Protein AF-E3RFT2-F1 (afdb_monomer)

Sequence (165 aa):
MEETEKGKQFGSWDVESSIRLAKMLPGLGVDLLDVSSGGNHPDQRINMFDSKDYQIKIAAQIRNAIKQDNQSLFIGAVGLITEAEQARNIVQEDGAPAPKTGNTELAKEAEAAVKVTEGKEPMADVVLVARQFMREPEWVLRVAWQLGLDVAWPNQFLRVRFRKL

Mean predicted aligned error: 7.48 Å

Foldseek 3Di:
DCPDPCCVVPNDDDLVNVLVVLVCQVVVVAQEDEFDDDPPDPPDDDPLLVCQCVSLQSLLVSVVSCVVVVHRHFYEGEGNPQALLLQCLQADAPDQDQQDDDDDPVVVVVVVSNVVSDDRDHSGNHYDYDVNCVVPVCRVLVSCQNSVHDDDDDPVCPVVRDDRD

Organism: Pyrenophora teres f. teres (strain 0-1) (NCBI:txid861557)

Radius of gyration: 18.23 Å; Cα contacts (8 Å, |Δi|>4): 199; chains: 1; bounding box: 48×40×41 Å

Structure (mmCIF, N/CA/C/O backbone):
data_AF-E3RFT2-F1
#
_entry.id   AF-E3RFT2-F1
#
loop_
_atom_site.group_PDB
_atom_site.id
_atom_site.type_symbol
_atom_site.label_atom_id
_atom_site.label_alt_id
_atom_site.label_comp_id
_atom_site.label_asym_id
_atom_site.label_entity_id
_atom_site.label_seq_id
_atom_site.pdbx_PDB_ins_code
_atom_site.Cartn_x
_atom_site.Cartn_y
_atom_site.Cartn_z
_atom_site.occupancy
_atom_site.B_iso_or_equiv
_atom_site.auth_seq_id
_atom_site.auth_comp_id
_atom_site.auth_asym_id
_atom_site.auth_atom_id
_atom_site.pdbx_PDB_model_num
ATOM 1 N N . MET A 1 1 ? -11.221 17.342 5.321 1.00 80.06 1 MET A N 1
ATOM 2 C CA . MET A 1 1 ? -12.259 18.405 5.258 1.00 80.06 1 MET A CA 1
ATOM 3 C C . MET A 1 1 ? -12.611 18.944 6.635 1.00 80.06 1 MET A C 1
ATOM 5 O O . MET A 1 1 ? -13.358 19.910 6.698 1.00 80.06 1 MET A O 1
ATOM 9 N N . GLU A 1 2 ? -12.079 18.356 7.706 1.00 81.62 2 GLU A N 1
ATOM 10 C CA . GLU A 1 2 ? -12.400 18.673 9.106 1.00 81.62 2 GLU A CA 1
ATOM 11 C C . GLU A 1 2 ? -12.248 20.165 9.437 1.00 81.62 2 GLU A C 1
ATOM 13 O O . GLU A 1 2 ? -13.080 20.734 10.131 1.00 81.62 2 GLU A O 1
ATOM 18 N N . GLU A 1 3 ? -11.269 20.832 8.822 1.00 83.38 3 GLU A N 1
ATOM 19 C CA . GLU A 1 3 ? -11.025 22.270 8.997 1.00 83.38 3 GLU A CA 1
ATOM 20 C C . GLU A 1 3 ? -12.042 23.190 8.289 1.00 83.38 3 GLU A C 1
ATOM 22 O O . GLU A 1 3 ? -12.054 24.401 8.506 1.00 83.38 3 GLU A O 1
ATOM 27 N N . THR A 1 4 ? -12.885 22.653 7.402 1.00 85.25 4 THR A N 1
ATOM 28 C CA . THR A 1 4 ? -13.857 23.439 6.621 1.00 85.25 4 THR A CA 1
ATOM 29 C C . THR A 1 4 ? -15.200 23.538 7.338 1.00 85.25 4 THR A C 1
ATOM 31 O O . THR A 1 4 ? -15.602 22.603 8.025 1.00 85.25 4 THR A O 1
ATOM 34 N N . GLU A 1 5 ? -15.957 24.616 7.112 1.00 88.75 5 GLU A N 1
ATOM 35 C CA . GLU A 1 5 ? -17.296 24.784 7.708 1.00 88.75 5 GLU A CA 1
ATOM 36 C C . GLU A 1 5 ? -18.251 23.635 7.351 1.00 88.75 5 GLU A C 1
ATOM 38 O O . GLU A 1 5 ? -18.945 23.109 8.217 1.00 88.75 5 GLU A O 1
ATOM 43 N N . LYS A 1 6 ? -18.210 23.155 6.099 1.00 87.69 6 LYS A N 1
ATOM 44 C CA . LYS A 1 6 ? -18.968 21.966 5.675 1.00 87.69 6 LYS A CA 1
ATOM 45 C C . LYS A 1 6 ? -18.561 20.717 6.462 1.00 87.69 6 LYS A C 1
ATOM 47 O O . LYS A 1 6 ? -19.427 19.956 6.877 1.00 87.69 6 LYS A O 1
ATOM 52 N N . GLY A 1 7 ? -17.258 20.507 6.666 1.00 88.19 7 GLY A N 1
ATOM 53 C CA . GLY A 1 7 ? -16.745 19.374 7.438 1.00 88.19 7 GLY A CA 1
ATOM 54 C C . GLY A 1 7 ? -17.148 19.434 8.910 1.00 88.19 7 GLY A C 1
ATOM 55 O O . GLY A 1 7 ? -17.521 18.412 9.470 1.00 88.19 7 GLY A O 1
ATOM 56 N N . LYS A 1 8 ? -17.164 20.625 9.518 1.00 89.50 8 LYS A N 1
ATOM 57 C CA . LYS A 1 8 ? -17.662 20.816 10.891 1.00 89.50 8 LYS A CA 1
ATOM 58 C C . LYS A 1 8 ? -19.170 20.578 11.001 1.00 89.50 8 LYS A C 1
ATOM 60 O O . LYS A 1 8 ? -19.624 20.020 11.992 1.00 89.50 8 LYS A O 1
ATOM 65 N N . GLN A 1 9 ? -19.941 20.989 9.994 1.00 93.75 9 GLN A N 1
ATOM 66 C CA . GLN A 1 9 ? -21.398 20.851 9.990 1.00 93.75 9 GLN A CA 1
ATOM 67 C C . GLN A 1 9 ? -21.866 19.407 9.756 1.00 93.75 9 GLN A C 1
ATOM 69 O O . GLN A 1 9 ? -22.807 18.961 10.408 1.00 93.75 9 GLN A O 1
ATOM 74 N N . PHE A 1 10 ? -21.251 18.692 8.810 1.00 91.25 10 PHE A N 1
ATOM 75 C CA . PHE A 1 10 ? -21.725 17.378 8.351 1.00 91.25 10 PHE A CA 1
ATOM 76 C C . PHE A 1 10 ? -20.802 16.211 8.726 1.00 91.25 10 PHE A C 1
ATOM 78 O O . PHE A 1 10 ? -21.154 15.056 8.494 1.00 91.25 10 PHE A O 1
ATOM 85 N N . GLY A 1 11 ? -19.630 16.493 9.296 1.00 90.94 11 GLY A N 1
ATOM 86 C CA . GLY A 1 11 ? -18.567 15.514 9.492 1.00 90.94 11 GLY A CA 1
ATOM 87 C C . GLY A 1 11 ? -17.802 15.202 8.201 1.00 90.94 11 GLY A C 1
ATOM 88 O O . GLY A 1 11 ? -18.101 15.700 7.111 1.00 90.94 11 GLY A O 1
ATOM 89 N N . SER A 1 12 ? -16.783 14.352 8.316 1.00 90.19 12 SER A N 1
ATOM 90 C CA . SER A 1 12 ? -16.090 13.767 7.168 1.00 90.19 12 SER A CA 1
ATOM 91 C C . SER A 1 12 ? -15.667 12.333 7.447 1.00 90.19 12 SER A C 1
ATOM 93 O O . SER A 1 12 ? -15.531 11.938 8.599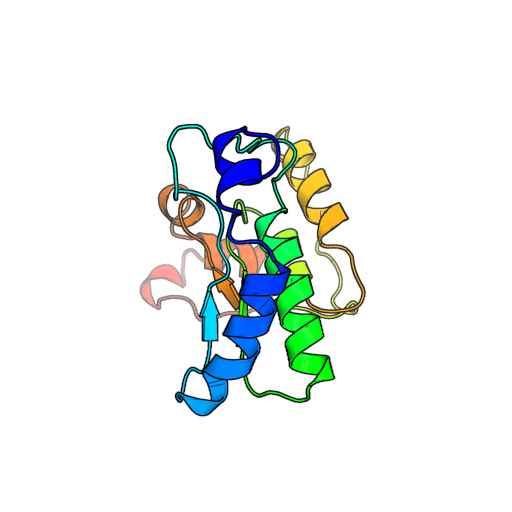 1.00 90.19 12 SER A O 1
ATOM 95 N N . TRP A 1 13 ? -15.449 11.562 6.382 1.00 92.44 13 TRP A N 1
ATOM 96 C CA . TRP A 1 13 ? -14.863 10.231 6.490 1.00 92.44 13 TRP A CA 1
ATOM 97 C C . TRP A 1 13 ? -13.398 10.333 6.926 1.00 92.44 13 TRP A C 1
ATOM 99 O O . TRP A 1 13 ? -12.586 10.930 6.214 1.00 92.44 13 TRP A O 1
ATOM 109 N N . ASP A 1 14 ? -13.085 9.757 8.081 1.00 91.44 14 ASP A N 1
ATOM 110 C CA . ASP A 1 14 ? -11.766 9.746 8.712 1.00 91.44 14 ASP A CA 1
ATOM 111 C C . ASP A 1 14 ? -11.161 8.324 8.749 1.00 91.44 14 ASP A C 1
ATOM 113 O O . ASP A 1 14 ? -11.721 7.351 8.221 1.00 91.44 14 ASP A O 1
ATOM 117 N N . VAL A 1 15 ? -9.973 8.190 9.349 1.00 93.94 15 VAL A N 1
ATOM 118 C CA . VAL A 1 15 ? -9.301 6.886 9.463 1.00 93.94 15 VAL A CA 1
ATOM 119 C C . VAL A 1 15 ? -10.083 5.937 10.370 1.00 93.94 15 VAL A C 1
ATOM 121 O O . VAL A 1 15 ? -10.254 4.773 10.019 1.00 93.94 15 VAL A O 1
ATOM 124 N N . GLU A 1 16 ? -10.652 6.432 11.468 1.00 96.00 16 GLU A N 1
ATOM 125 C CA . GLU A 1 16 ? -11.482 5.628 12.371 1.00 96.00 16 GLU A CA 1
ATOM 126 C C . GLU A 1 16 ? -12.718 5.056 11.662 1.00 96.00 16 GLU A C 1
ATOM 128 O O . GLU A 1 16 ? -13.090 3.901 11.868 1.00 96.00 16 GLU A O 1
ATOM 133 N N . SER A 1 17 ? -13.341 5.827 10.768 1.00 96.94 17 SER A N 1
ATOM 134 C CA . SER A 1 17 ? -14.425 5.349 9.903 1.00 96.94 17 SER A CA 1
ATOM 135 C C 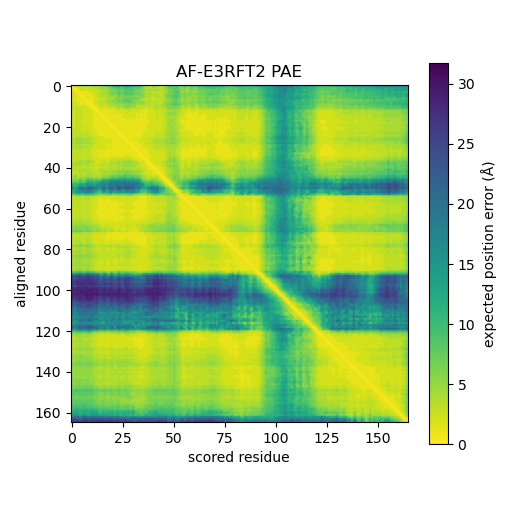. SER A 1 17 ? -13.959 4.229 8.979 1.00 96.94 17 SER A C 1
ATOM 137 O O . SER A 1 17 ? -14.660 3.227 8.826 1.00 96.94 17 SER A O 1
ATOM 139 N N . SER A 1 18 ? -12.750 4.354 8.427 1.00 98.00 18 SER A N 1
ATOM 140 C CA . SER A 1 18 ? -12.132 3.317 7.593 1.00 98.00 18 SER A CA 1
ATOM 141 C C . SER A 1 18 ? -11.830 2.044 8.386 1.00 98.00 18 SER A C 1
ATOM 143 O O . SER A 1 18 ? -12.091 0.956 7.886 1.00 98.00 18 SER A O 1
ATOM 145 N N . ILE A 1 19 ? -11.363 2.155 9.635 1.00 98.44 19 ILE A N 1
ATOM 146 C CA . ILE A 1 19 ? -11.138 1.008 10.530 1.00 98.44 19 ILE A CA 1
ATOM 147 C C . ILE A 1 19 ? -12.461 0.302 10.840 1.00 98.44 19 ILE A C 1
ATOM 149 O O . ILE A 1 19 ? -12.546 -0.919 10.718 1.00 98.44 19 ILE A O 1
ATOM 153 N N . ARG A 1 20 ? -13.517 1.051 11.193 1.00 98.31 20 ARG A N 1
ATOM 154 C CA . ARG A 1 20 ? -14.849 0.467 11.437 1.00 98.31 20 ARG A CA 1
ATOM 155 C C . ARG A 1 20 ? -15.365 -0.292 10.217 1.00 98.31 20 ARG A C 1
ATOM 157 O O .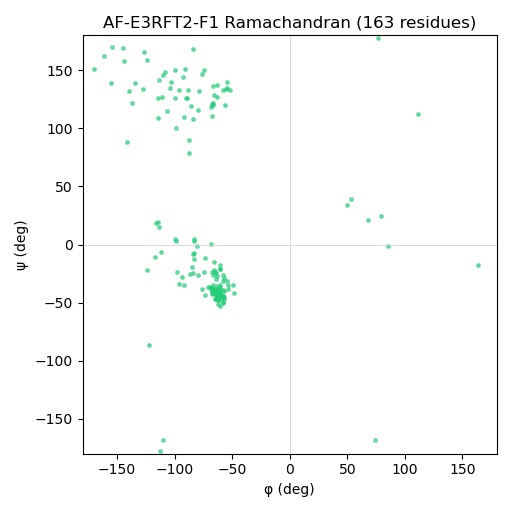 ARG A 1 20 ? -15.862 -1.402 10.373 1.00 98.31 20 ARG A O 1
ATOM 164 N N . LEU A 1 21 ? -15.214 0.281 9.021 1.00 98.44 21 LEU A N 1
ATOM 165 C CA . LEU A 1 21 ? -15.565 -0.397 7.775 1.00 98.44 21 LEU A CA 1
ATOM 166 C C . LEU A 1 21 ? -14.718 -1.655 7.572 1.00 98.44 21 LEU A C 1
ATOM 168 O O . LEU A 1 21 ? -15.283 -2.721 7.349 1.00 98.44 21 LEU A O 1
ATOM 172 N N . ALA A 1 22 ? -13.391 -1.547 7.686 1.00 98.56 22 ALA A N 1
ATOM 173 C CA . ALA A 1 22 ? -12.460 -2.655 7.491 1.00 98.56 22 ALA A CA 1
ATOM 174 C C . ALA A 1 22 ? -12.827 -3.863 8.362 1.00 98.56 22 ALA A C 1
ATOM 176 O O . ALA A 1 22 ? -12.818 -4.990 7.875 1.00 98.56 22 ALA A O 1
ATOM 177 N N . LYS A 1 23 ? -13.273 -3.628 9.603 1.00 98.31 23 LYS A N 1
ATOM 178 C CA . LYS A 1 23 ? -13.702 -4.702 10.507 1.00 98.31 23 LYS A CA 1
ATOM 179 C C . LYS A 1 23 ? -14.954 -5.458 10.054 1.00 98.31 23 LYS A C 1
ATOM 181 O O . LYS A 1 23 ? -15.172 -6.595 10.466 1.00 98.31 23 LYS A O 1
ATOM 186 N N . MET A 1 24 ? -15.780 -4.864 9.197 1.00 98.25 24 MET A N 1
ATOM 187 C CA . MET A 1 24 ? -16.975 -5.509 8.641 1.00 98.25 24 MET A CA 1
ATOM 188 C C . MET A 1 24 ? -16.668 -6.336 7.384 1.00 98.25 24 MET A C 1
ATOM 190 O O . MET A 1 24 ? -17.397 -7.280 7.083 1.00 98.25 24 MET A O 1
ATOM 194 N N . LEU A 1 25 ? -15.602 -5.992 6.654 1.00 98.50 25 LEU A N 1
ATOM 195 C CA . LEU A 1 25 ? -15.301 -6.530 5.323 1.00 98.50 25 LEU A CA 1
ATOM 196 C C . LEU A 1 25 ? -15.072 -8.056 5.281 1.00 98.50 25 LEU A C 1
ATOM 198 O O . LEU A 1 25 ? -15.642 -8.689 4.388 1.00 98.50 25 LEU A O 1
ATOM 202 N N . PRO A 1 26 ? -14.356 -8.693 6.232 1.00 98.06 26 PRO A N 1
ATOM 203 C CA . PRO A 1 26 ? -14.181 -10.149 6.224 1.00 98.06 26 PRO A CA 1
ATOM 204 C C . PRO A 1 26 ? -15.501 -10.920 6.261 1.00 98.06 26 PRO A C 1
ATOM 206 O O . PRO A 1 26 ? -15.669 -11.910 5.555 1.00 98.06 26 PRO A O 1
ATOM 209 N N . GLY A 1 27 ? -16.478 -10.436 7.040 1.00 97.31 27 GLY A N 1
ATOM 210 C CA . GLY A 1 27 ? -17.805 -11.054 7.137 1.00 97.31 27 GLY A CA 1
ATOM 211 C C . GLY A 1 27 ? -18.611 -10.983 5.837 1.00 97.31 27 GLY A C 1
ATOM 212 O O . GLY A 1 27 ? -19.593 -11.704 5.683 1.00 97.31 27 GLY A O 1
ATOM 213 N N . LEU A 1 28 ? -18.185 -10.135 4.899 1.00 98.00 28 LEU A N 1
ATOM 214 C CA . LEU A 1 28 ? -18.755 -9.990 3.562 1.00 98.00 28 LEU A CA 1
ATOM 215 C C . LEU A 1 28 ? -17.956 -10.757 2.492 1.00 98.00 28 LEU A C 1
ATOM 217 O O . LEU A 1 28 ? -18.302 -10.678 1.316 1.00 98.00 28 LEU A O 1
ATOM 221 N N . GLY A 1 29 ? -16.910 -11.494 2.882 1.00 98.00 29 GLY A N 1
ATOM 222 C CA . GLY A 1 29 ? -16.062 -12.260 1.965 1.00 98.00 29 GLY A CA 1
ATOM 223 C C . GLY A 1 29 ? -15.022 -11.420 1.221 1.00 98.00 29 GLY A C 1
ATOM 224 O O . GLY A 1 29 ? -14.624 -11.789 0.122 1.00 98.00 29 GLY A O 1
ATOM 225 N N . VAL A 1 30 ? -14.617 -10.273 1.774 1.00 98.56 30 VAL A N 1
ATOM 226 C CA . VAL A 1 30 ? -13.556 -9.436 1.196 1.00 98.56 30 VAL A CA 1
ATOM 227 C C . VAL A 1 30 ? -12.198 -9.850 1.757 1.00 98.56 30 VAL A C 1
ATOM 229 O O . VAL A 1 30 ? -12.001 -9.827 2.970 1.00 98.56 30 VAL A O 1
ATOM 232 N N . ASP A 1 31 ? -11.254 -10.154 0.866 1.00 98.38 31 ASP A N 1
ATOM 233 C CA . ASP A 1 31 ? -9.908 -10.612 1.236 1.00 98.38 31 ASP A CA 1
ATOM 234 C C . ASP A 1 31 ? -8.867 -9.488 1.334 1.00 98.38 31 ASP A C 1
ATOM 236 O O . ASP A 1 31 ? -7.893 -9.614 2.072 1.00 98.38 31 ASP A O 1
ATOM 240 N N . LEU A 1 32 ? -9.046 -8.393 0.588 1.00 98.62 32 LEU A N 1
ATOM 241 C CA . LEU A 1 32 ? -8.075 -7.301 0.474 1.00 98.62 32 LEU A CA 1
ATOM 242 C C . LEU A 1 32 ? -8.783 -5.943 0.479 1.00 98.62 32 LEU A C 1
ATOM 244 O O . LEU A 1 32 ? -9.715 -5.722 -0.295 1.00 98.62 32 LEU A O 1
ATOM 248 N N . LEU A 1 33 ? -8.289 -5.014 1.296 1.00 98.62 33 LEU A N 1
ATOM 249 C CA . LEU A 1 33 ? -8.662 -3.602 1.248 1.00 98.62 33 LEU A CA 1
ATOM 250 C C . LEU A 1 33 ? -7.517 -2.772 0.655 1.00 98.62 33 LEU A C 1
ATOM 252 O O . LEU A 1 33 ? -6.452 -2.661 1.258 1.00 98.62 33 LEU A O 1
ATOM 256 N N . ASP A 1 34 ? -7.753 -2.166 -0.509 1.00 98.50 34 ASP A N 1
ATOM 257 C CA . ASP A 1 34 ? -6.868 -1.160 -1.111 1.00 98.50 34 ASP A CA 1
ATOM 258 C C . ASP A 1 34 ? -7.093 0.206 -0.441 1.00 98.50 34 ASP A C 1
ATOM 260 O O . ASP A 1 34 ? -8.187 0.777 -0.511 1.00 98.50 34 ASP A O 1
ATOM 264 N N . VAL A 1 35 ? -6.069 0.717 0.246 1.00 97.56 35 VAL A N 1
ATOM 265 C CA . VAL A 1 35 ? -6.168 1.922 1.072 1.00 97.56 35 VAL A CA 1
ATOM 266 C C . VAL A 1 35 ? -5.637 3.145 0.333 1.00 97.56 35 VAL A C 1
ATOM 268 O O . VAL A 1 35 ? -4.439 3.426 0.316 1.00 97.56 35 VAL A O 1
ATOM 271 N N . SER A 1 36 ? -6.568 3.937 -0.199 1.00 94.88 36 SER A N 1
ATOM 272 C CA . SER A 1 36 ? -6.320 5.281 -0.731 1.00 94.88 36 SER A CA 1
ATOM 273 C C . SER A 1 36 ? -6.947 6.369 0.157 1.00 94.88 36 SER A C 1
ATOM 275 O O . SER A 1 36 ? -7.350 6.117 1.291 1.00 94.88 36 SER A O 1
ATOM 277 N N . SER A 1 37 ? -7.014 7.613 -0.326 1.00 91.62 37 SER A N 1
ATOM 278 C CA . SER A 1 37 ? -7.641 8.724 0.401 1.00 91.62 37 SER A CA 1
ATOM 279 C C . SER A 1 37 ? -8.008 9.906 -0.505 1.00 91.62 37 SER A C 1
ATOM 281 O O . SER A 1 37 ? -7.475 10.058 -1.604 1.00 91.62 37 SER A O 1
ATOM 283 N N . GLY A 1 38 ? -8.887 10.782 -0.007 1.00 89.25 38 GLY A N 1
ATOM 284 C CA . GLY A 1 38 ? -9.267 12.030 -0.679 1.00 89.25 38 GLY A CA 1
ATOM 285 C C . GLY A 1 38 ? -10.195 11.839 -1.885 1.00 89.25 38 GLY A C 1
ATOM 286 O O . GLY A 1 38 ? -10.788 10.784 -2.069 1.00 89.25 38 GLY A O 1
ATOM 287 N N . GLY A 1 39 ? -10.372 12.899 -2.677 1.00 88.38 39 GLY A N 1
ATOM 288 C CA . GLY A 1 39 ? -11.165 12.888 -3.915 1.00 88.38 39 GLY A CA 1
ATOM 289 C C . GLY A 1 39 ? -12.675 13.113 -3.755 1.00 88.38 39 GLY A C 1
ATOM 290 O O . GLY A 1 39 ? -13.379 13.187 -4.756 1.00 88.38 39 GLY A O 1
ATOM 291 N N . ASN A 1 40 ? -13.184 13.277 -2.530 1.00 89.25 40 ASN A N 1
ATOM 292 C CA . ASN A 1 40 ? -14.630 13.367 -2.272 1.00 89.25 40 ASN A CA 1
ATOM 293 C C . ASN A 1 40 ? -15.221 14.777 -2.451 1.00 89.25 40 ASN A C 1
ATOM 295 O O . ASN A 1 40 ? -16.438 14.911 -2.556 1.00 89.25 40 ASN A O 1
ATOM 299 N N . HIS A 1 41 ? -14.412 15.845 -2.428 1.00 89.06 41 HIS A N 1
ATOM 300 C CA . HIS A 1 41 ? -14.921 17.218 -2.558 1.00 89.06 41 HIS A CA 1
ATOM 301 C C . HIS A 1 41 ? -13.843 18.176 -3.110 1.00 89.06 41 HIS A C 1
ATOM 303 O O . HIS A 1 41 ? -12.707 18.099 -2.649 1.00 89.06 41 HIS A O 1
ATOM 309 N N . PRO A 1 42 ? -14.165 19.120 -4.022 1.00 88.06 42 PRO A N 1
ATOM 310 C CA . PRO A 1 42 ? -13.185 20.049 -4.609 1.00 88.06 42 PRO A CA 1
ATOM 311 C C . PRO A 1 42 ? -12.478 20.954 -3.586 1.00 88.06 42 PRO A C 1
ATOM 313 O O . PRO A 1 42 ? -11.284 21.193 -3.703 1.00 88.06 42 PRO A O 1
ATOM 316 N N . ASP A 1 43 ? -13.184 21.402 -2.543 1.00 85.62 43 ASP A N 1
ATOM 317 C CA . ASP A 1 43 ? -12.600 22.181 -1.432 1.00 85.62 43 ASP A CA 1
ATOM 318 C C . ASP A 1 43 ? -11.629 21.375 -0.530 1.00 85.62 43 ASP A C 1
ATOM 320 O O . ASP A 1 43 ? -11.106 21.912 0.451 1.00 85.62 43 ASP A O 1
ATOM 324 N N . GLN A 1 44 ? -11.389 20.085 -0.809 1.00 84.94 44 GLN A N 1
ATOM 325 C CA . GLN A 1 44 ? -10.406 19.291 -0.071 1.00 84.94 44 GLN A CA 1
ATOM 326 C C . GLN A 1 44 ? -9.002 19.853 -0.248 1.00 84.94 44 GLN A C 1
ATOM 328 O O . GLN A 1 44 ? -8.487 19.991 -1.353 1.00 84.94 44 GLN A O 1
ATOM 333 N N . ARG A 1 45 ? -8.339 20.101 0.880 1.00 81.31 45 ARG A N 1
ATOM 334 C CA . ARG A 1 45 ? -6.920 20.443 0.903 1.00 81.31 45 ARG A CA 1
ATOM 335 C C . ARG A 1 45 ? -6.113 19.164 1.063 1.00 81.31 45 ARG A C 1
ATOM 337 O O . ARG A 1 45 ? -6.138 18.552 2.127 1.00 81.31 45 ARG A O 1
ATOM 344 N N . ILE A 1 46 ? -5.421 18.771 -0.001 1.00 76.88 46 ILE A N 1
ATOM 345 C CA . ILE A 1 46 ? -4.503 17.630 -0.015 1.00 76.88 46 ILE A CA 1
ATOM 346 C C . ILE A 1 46 ? -3.101 18.189 -0.239 1.00 76.88 46 ILE A C 1
ATOM 348 O O . ILE A 1 46 ? -2.784 18.670 -1.326 1.00 76.88 46 ILE A O 1
ATOM 352 N N . ASN A 1 47 ? -2.256 18.152 0.789 1.00 69.94 47 ASN A N 1
ATOM 353 C CA . ASN A 1 47 ? -0.864 18.564 0.649 1.00 69.94 47 ASN A CA 1
ATOM 354 C C . ASN A 1 47 ? -0.022 17.375 0.190 1.00 69.94 47 ASN A C 1
ATOM 356 O O . ASN A 1 47 ? 0.506 16.644 1.017 1.00 69.94 47 ASN A O 1
ATOM 360 N N . MET A 1 48 ? 0.109 17.184 -1.121 1.00 60.16 48 MET A N 1
ATOM 361 C CA . MET A 1 48 ? 0.815 16.047 -1.735 1.00 60.16 48 MET A CA 1
ATOM 362 C C . MET A 1 48 ? 2.311 15.944 -1.371 1.00 60.16 48 MET A C 1
ATOM 364 O O . MET A 1 48 ? 2.897 14.881 -1.556 1.00 60.16 48 MET A O 1
ATOM 368 N N . PHE A 1 49 ? 2.930 17.018 -0.865 1.00 54.06 49 PHE A N 1
ATOM 369 C CA . PHE A 1 49 ? 4.370 17.071 -0.590 1.00 54.06 49 PHE A CA 1
ATOM 370 C C . PHE A 1 49 ? 4.720 16.757 0.872 1.00 54.06 49 PHE A C 1
ATOM 372 O O . PHE A 1 49 ? 5.715 16.077 1.100 1.00 54.06 49 PHE A O 1
ATOM 379 N N . ASP A 1 50 ? 3.869 17.131 1.835 1.00 57.59 50 ASP A N 1
ATOM 380 C CA . ASP A 1 50 ? 3.988 16.682 3.240 1.00 57.59 50 ASP A CA 1
ATOM 381 C C . ASP A 1 50 ? 3.356 15.294 3.478 1.00 57.59 50 ASP A C 1
ATOM 383 O O . ASP A 1 50 ? 3.467 14.716 4.559 1.00 57.59 50 ASP A O 1
ATOM 387 N N . SER A 1 51 ? 2.674 14.744 2.467 1.00 55.31 51 SER A N 1
ATOM 388 C CA . SER A 1 51 ? 1.861 13.523 2.553 1.00 55.31 51 SER A CA 1
ATOM 389 C C . SER A 1 51 ? 2.398 12.349 1.734 1.00 55.31 51 SER A C 1
ATOM 391 O O . SER A 1 51 ? 1.632 11.424 1.458 1.00 55.31 51 SER A O 1
ATOM 393 N N . LYS A 1 52 ? 3.687 12.352 1.355 1.00 58.03 52 LYS A N 1
ATOM 394 C CA . LYS A 1 52 ? 4.277 11.285 0.520 1.00 58.03 52 LYS A CA 1
ATOM 395 C C . LYS A 1 52 ? 3.954 9.876 1.039 1.00 58.03 52 LYS A C 1
ATOM 397 O O . LYS A 1 52 ? 3.626 9.011 0.238 1.00 58.03 52 LYS A O 1
ATOM 402 N N . ASP A 1 53 ? 3.875 9.718 2.361 1.00 64.31 53 ASP A N 1
ATOM 403 C CA . ASP A 1 53 ? 3.532 8.453 3.021 1.00 64.31 53 ASP A CA 1
ATOM 404 C C . ASP A 1 53 ? 2.190 8.492 3.767 1.00 64.31 53 ASP A C 1
ATOM 406 O O . ASP A 1 53 ? 1.912 7.643 4.610 1.00 64.31 53 ASP A O 1
ATOM 410 N N . TYR A 1 54 ? 1.340 9.489 3.516 1.00 79.38 54 TYR A N 1
ATOM 411 C CA . TYR A 1 54 ? 0.072 9.640 4.237 1.00 79.38 54 TYR A CA 1
ATOM 412 C C . TYR A 1 54 ? -0.847 8.438 4.024 1.00 79.38 54 TYR A C 1
ATOM 414 O O . TYR A 1 54 ? -1.395 7.910 4.986 1.00 79.38 54 TYR A O 1
ATOM 422 N N . GLN A 1 55 ? -0.963 7.958 2.785 1.00 91.69 55 GLN A N 1
ATOM 423 C CA . GLN A 1 55 ? -1.768 6.776 2.466 1.00 91.69 55 GLN A CA 1
ATOM 424 C C . GLN A 1 55 ? -1.159 5.497 3.058 1.00 91.69 55 GLN A C 1
ATOM 426 O O . GLN A 1 55 ? -1.885 4.683 3.622 1.00 91.69 55 GLN A O 1
ATOM 431 N N . ILE A 1 56 ? 0.172 5.374 3.046 1.00 92.38 56 ILE A N 1
ATOM 432 C CA . ILE A 1 56 ? 0.896 4.257 3.670 1.00 92.38 56 ILE A CA 1
ATOM 433 C C . ILE A 1 56 ? 0.660 4.234 5.191 1.00 92.38 56 ILE A C 1
ATOM 435 O O . ILE A 1 56 ? 0.385 3.180 5.756 1.00 92.38 56 ILE A O 1
ATOM 439 N N . LYS A 1 57 ? 0.687 5.393 5.862 1.00 91.81 57 LYS A N 1
ATOM 440 C CA . LYS A 1 57 ? 0.396 5.503 7.303 1.00 91.81 57 LYS A CA 1
ATOM 441 C C . LYS A 1 57 ? -1.048 5.131 7.637 1.00 91.81 57 LYS A C 1
ATOM 443 O O . LYS A 1 57 ? -1.276 4.476 8.651 1.00 91.81 57 LYS A O 1
ATOM 448 N N . ILE A 1 58 ? -2.014 5.509 6.794 1.00 94.62 58 ILE A N 1
ATOM 449 C CA . ILE A 1 58 ? -3.411 5.073 6.952 1.00 94.62 58 ILE A CA 1
ATOM 450 C C . ILE A 1 58 ? -3.502 3.549 6.805 1.00 94.62 58 ILE A C 1
ATOM 452 O O . ILE A 1 58 ? -4.121 2.898 7.645 1.00 94.62 58 ILE A O 1
ATOM 456 N N . ALA A 1 59 ? -2.854 2.973 5.786 1.00 96.88 59 ALA A N 1
ATOM 457 C CA . ALA A 1 59 ? -2.811 1.526 5.584 1.00 96.88 59 ALA A CA 1
ATOM 458 C C . ALA A 1 59 ? -2.234 0.806 6.816 1.00 96.88 59 ALA A C 1
ATOM 460 O O . ALA A 1 59 ? -2.855 -0.129 7.318 1.00 96.88 59 ALA A O 1
ATOM 461 N N . ALA A 1 60 ? -1.133 1.314 7.377 1.00 95.31 60 ALA A N 1
ATOM 462 C CA . ALA A 1 60 ? -0.525 0.785 8.598 1.00 95.31 60 ALA A CA 1
ATOM 463 C C . ALA A 1 60 ? -1.484 0.817 9.798 1.00 95.31 60 ALA A C 1
ATOM 465 O O . ALA A 1 60 ? -1.618 -0.175 10.513 1.00 95.31 60 ALA A O 1
ATOM 466 N N . GLN A 1 61 ? -2.185 1.936 10.008 1.00 96.31 61 GLN A N 1
ATOM 467 C CA . GLN A 1 61 ? -3.158 2.072 11.098 1.00 96.31 61 GLN A CA 1
ATOM 468 C C . GLN A 1 61 ? -4.309 1.071 10.960 1.00 96.31 61 GLN A C 1
ATOM 470 O O . GLN A 1 61 ? -4.652 0.392 11.929 1.00 96.31 61 GLN A O 1
ATOM 475 N N . ILE A 1 62 ? -4.863 0.927 9.752 1.00 97.94 62 ILE A N 1
ATOM 476 C CA . ILE A 1 62 ? -5.936 -0.037 9.486 1.00 97.94 62 ILE A CA 1
ATOM 477 C C . ILE A 1 62 ? -5.429 -1.466 9.691 1.00 97.94 62 ILE A C 1
ATOM 479 O O . ILE A 1 62 ? -6.070 -2.246 10.392 1.00 97.94 62 ILE A O 1
ATOM 483 N N . ARG A 1 63 ? -4.257 -1.804 9.146 1.00 97.19 63 ARG A N 1
ATOM 484 C CA . ARG A 1 63 ? -3.660 -3.134 9.289 1.00 97.19 63 ARG A CA 1
ATOM 485 C C . ARG A 1 63 ? -3.437 -3.513 10.745 1.00 97.19 63 ARG A C 1
ATOM 487 O O . ARG A 1 63 ? -3.777 -4.626 11.140 1.00 97.19 63 ARG A O 1
ATOM 494 N N . ASN A 1 64 ? -2.912 -2.594 11.548 1.00 96.25 64 ASN A N 1
ATOM 495 C CA . ASN A 1 64 ? -2.684 -2.830 12.970 1.00 96.25 64 ASN A CA 1
ATOM 496 C C . ASN A 1 64 ? -3.999 -3.086 13.713 1.00 96.25 64 ASN A C 1
ATOM 498 O O . ASN A 1 64 ? -4.072 -4.025 14.502 1.00 96.25 64 ASN A O 1
ATOM 502 N N . ALA A 1 65 ? -5.052 -2.319 13.416 1.00 97.38 65 ALA A N 1
ATOM 503 C CA . ALA A 1 65 ? -6.368 -2.531 14.013 1.00 97.38 65 ALA A CA 1
ATOM 504 C C . ALA A 1 65 ? -6.984 -3.890 13.624 1.00 97.38 65 ALA A C 1
ATOM 506 O O . ALA A 1 65 ? -7.555 -4.572 14.470 1.00 97.38 65 ALA A O 1
ATOM 507 N N . ILE A 1 66 ? -6.838 -4.309 12.365 1.00 97.62 66 ILE A N 1
ATOM 508 C CA . ILE A 1 66 ? -7.324 -5.609 11.869 1.00 97.62 66 ILE A CA 1
ATOM 509 C C . ILE A 1 66 ? -6.553 -6.771 12.505 1.00 97.62 66 ILE A C 1
ATOM 511 O O . ILE A 1 66 ? -7.155 -7.765 12.917 1.00 97.62 66 ILE A O 1
ATOM 515 N N . LYS A 1 67 ? -5.228 -6.637 12.643 1.00 94.81 67 LYS A N 1
ATOM 516 C CA . LYS A 1 67 ? -4.382 -7.625 13.322 1.00 94.81 67 LYS A CA 1
ATOM 517 C C . LYS A 1 67 ? -4.722 -7.772 14.803 1.00 94.81 67 LYS A C 1
ATOM 519 O O . LYS A 1 67 ? -4.784 -8.896 15.291 1.00 94.81 67 LYS A O 1
ATOM 524 N N . GLN A 1 68 ? -4.947 -6.664 15.510 1.00 95.81 68 GLN A N 1
ATOM 525 C CA . GLN A 1 68 ? -5.329 -6.680 16.928 1.00 95.81 68 GLN A CA 1
ATOM 526 C C . GLN A 1 68 ? -6.656 -7.411 17.162 1.00 95.81 68 GLN A C 1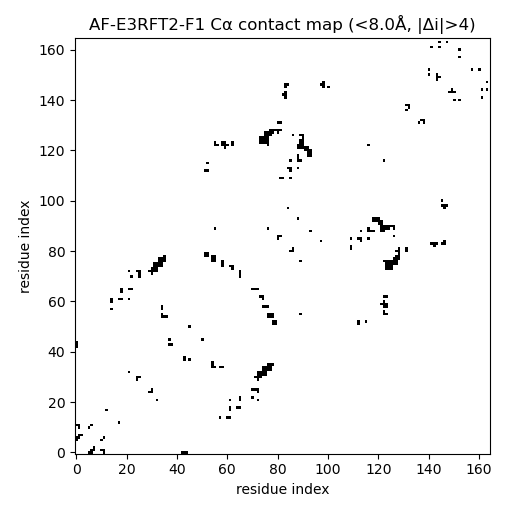
ATOM 528 O O . GLN A 1 68 ? -6.794 -8.129 18.150 1.00 95.81 68 GLN A O 1
ATOM 533 N N . ASP A 1 69 ? -7.593 -7.291 16.222 1.00 95.88 69 ASP A N 1
ATOM 534 C CA . ASP A 1 69 ? -8.878 -7.992 16.249 1.00 95.88 69 ASP A CA 1
ATOM 535 C C . ASP A 1 69 ? -8.801 -9.430 15.690 1.00 95.88 69 ASP A C 1
ATOM 537 O O . ASP A 1 69 ? -9.819 -10.120 15.615 1.00 95.88 69 ASP A O 1
ATOM 541 N N . ASN A 1 70 ? -7.608 -9.901 15.302 1.00 94.88 70 ASN A N 1
ATOM 542 C CA . ASN A 1 70 ? -7.362 -11.214 14.699 1.00 94.88 70 ASN A CA 1
ATOM 543 C C . ASN A 1 70 ? -8.253 -11.496 13.471 1.00 94.88 70 ASN A C 1
ATOM 545 O O . ASN A 1 70 ? -8.762 -12.605 13.286 1.00 94.88 70 ASN A O 1
ATOM 549 N N . GLN A 1 71 ? -8.471 -10.476 12.640 1.00 95.25 71 GLN A N 1
ATOM 550 C CA . GLN A 1 71 ? -9.290 -10.585 11.438 1.00 95.25 71 GLN A CA 1
ATOM 551 C C . GLN A 1 71 ? -8.466 -10.936 10.200 1.00 95.25 71 GLN A C 1
ATOM 553 O O . GLN A 1 71 ? -7.340 -10.478 10.014 1.00 95.25 71 GLN A O 1
ATOM 558 N N . SER A 1 72 ? -9.062 -11.734 9.317 1.00 93.75 72 SER A N 1
ATOM 559 C CA . SER A 1 72 ? -8.482 -12.127 8.034 1.00 93.75 72 SER A CA 1
ATOM 560 C C . SER A 1 72 ? -8.824 -11.102 6.947 1.00 93.75 72 SER A C 1
ATOM 562 O O . SER A 1 72 ? -9.745 -11.316 6.162 1.00 93.75 72 SER A O 1
ATOM 564 N N . LEU A 1 73 ? -8.111 -9.975 6.930 1.00 98.44 73 LEU A N 1
ATOM 565 C CA . LEU A 1 73 ? -8.175 -8.980 5.855 1.00 98.44 73 LEU A CA 1
ATOM 566 C C . LEU A 1 73 ? -6.758 -8.516 5.521 1.00 98.44 73 LEU A C 1
ATOM 568 O O . LEU A 1 73 ? -6.066 -7.983 6.388 1.00 98.44 73 LEU A O 1
ATOM 572 N N . PHE A 1 74 ? -6.341 -8.688 4.271 1.00 98.31 74 PHE A N 1
ATOM 573 C CA . PHE A 1 74 ? -5.095 -8.109 3.785 1.00 98.31 74 PHE A CA 1
ATOM 574 C C . PHE A 1 74 ? -5.268 -6.616 3.532 1.00 98.31 74 PHE A C 1
ATOM 576 O O . PHE A 1 74 ? -6.327 -6.163 3.088 1.00 98.31 74 PHE A O 1
ATOM 583 N N . ILE A 1 75 ? -4.207 -5.849 3.763 1.00 98.50 75 ILE A N 1
ATOM 584 C CA . ILE A 1 75 ? -4.192 -4.411 3.513 1.00 98.50 75 ILE A CA 1
ATOM 585 C C . ILE A 1 75 ? -3.212 -4.081 2.389 1.00 98.50 75 ILE A C 1
ATOM 587 O O . ILE A 1 75 ? -2.035 -4.435 2.444 1.00 98.50 75 ILE A O 1
ATOM 591 N N . GLY A 1 76 ? -3.700 -3.380 1.368 1.00 98.25 76 GLY A N 1
ATOM 592 C CA . GLY A 1 76 ? -2.894 -2.820 0.289 1.00 98.25 76 GLY A CA 1
ATOM 593 C C . GLY A 1 76 ? -2.554 -1.356 0.552 1.00 98.25 76 GLY A C 1
ATOM 594 O O . GLY A 1 76 ? -3.439 -0.568 0.880 1.00 98.25 76 GLY A O 1
ATOM 595 N N . ALA A 1 77 ? -1.287 -0.981 0.379 1.00 96.56 77 ALA A N 1
ATOM 596 C CA . ALA A 1 77 ? -0.844 0.410 0.413 1.00 96.56 77 ALA A CA 1
ATOM 597 C C . ALA A 1 77 ? -0.565 0.933 -0.999 1.00 96.56 77 ALA A C 1
ATOM 599 O O . ALA A 1 77 ? 0.126 0.290 -1.792 1.00 96.56 77 ALA A O 1
ATOM 600 N N . VAL A 1 78 ? -1.054 2.140 -1.281 1.00 95.19 78 VAL A N 1
ATOM 601 C CA . VAL A 1 78 ? -0.801 2.890 -2.516 1.00 95.19 78 VAL A CA 1
ATOM 602 C C . VAL A 1 78 ? -0.271 4.286 -2.181 1.00 95.19 78 VAL A C 1
ATOM 604 O O . VAL A 1 78 ? -0.387 4.758 -1.052 1.00 95.19 78 VAL A O 1
ATOM 607 N N . GLY A 1 79 ? 0.281 4.963 -3.187 1.00 91.06 79 GLY A N 1
ATOM 608 C CA . GLY A 1 79 ? 0.596 6.390 -3.122 1.00 91.06 79 GLY A CA 1
ATOM 609 C C . GLY A 1 79 ? 2.093 6.668 -3.115 1.00 91.06 79 GLY A C 1
ATOM 610 O O . GLY A 1 79 ? 2.782 6.359 -2.159 1.00 91.06 79 GLY A O 1
ATOM 611 N N . LEU A 1 80 ? 2.583 7.270 -4.207 1.00 89.44 80 LEU A N 1
ATOM 612 C CA . LEU A 1 80 ? 3.969 7.748 -4.358 1.00 89.44 80 LEU A CA 1
ATOM 613 C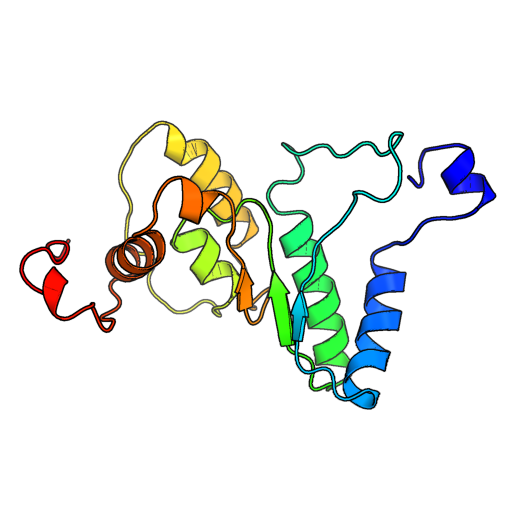 C . LEU A 1 80 ? 5.059 6.719 -3.989 1.00 89.44 80 LEU A C 1
ATOM 615 O O . LEU A 1 80 ? 6.135 7.090 -3.536 1.00 89.44 80 LEU A O 1
ATOM 619 N N . ILE A 1 81 ? 4.797 5.437 -4.259 1.00 90.75 81 ILE A N 1
ATOM 620 C CA . ILE A 1 81 ? 5.782 4.361 -4.135 1.00 90.75 81 ILE A CA 1
ATOM 621 C C . ILE A 1 81 ? 6.603 4.309 -5.426 1.00 90.75 81 ILE A C 1
ATOM 623 O O . ILE A 1 81 ? 6.078 3.932 -6.478 1.00 90.75 81 ILE A O 1
ATOM 627 N N . THR A 1 82 ? 7.863 4.744 -5.364 1.00 91.56 82 THR A N 1
ATOM 628 C CA . THR A 1 82 ? 8.753 4.828 -6.543 1.00 91.56 82 THR A CA 1
ATOM 629 C C . THR A 1 82 ? 10.056 4.058 -6.378 1.00 91.56 82 THR A C 1
ATOM 631 O O . THR A 1 82 ? 10.653 3.648 -7.382 1.00 91.56 82 THR A O 1
ATOM 634 N N . GLU A 1 83 ? 10.465 3.796 -5.135 1.00 90.25 83 GLU A N 1
ATOM 635 C CA . GLU A 1 83 ? 11.749 3.174 -4.819 1.00 90.25 83 GLU A CA 1
ATOM 636 C C . GLU A 1 83 ? 11.623 1.738 -4.322 1.00 90.25 83 GLU A C 1
ATOM 638 O O . GLU A 1 83 ? 10.660 1.363 -3.652 1.00 90.25 83 GLU A O 1
ATOM 643 N N . ALA A 1 84 ? 12.643 0.934 -4.629 1.00 91.31 84 ALA A N 1
ATOM 644 C CA . ALA A 1 84 ? 12.702 -0.467 -4.234 1.00 91.31 84 ALA A CA 1
ATOM 645 C C . ALA A 1 84 ? 12.758 -0.649 -2.714 1.00 91.31 84 ALA A C 1
ATOM 647 O O . ALA A 1 84 ? 12.043 -1.488 -2.170 1.00 91.31 84 ALA A O 1
ATOM 648 N N . GLU A 1 85 ? 13.571 0.156 -2.024 1.00 88.25 85 GLU A N 1
ATOM 649 C CA . GLU A 1 85 ? 13.675 0.113 -0.562 1.00 88.25 85 GLU A CA 1
ATOM 650 C C . GLU A 1 85 ? 12.366 0.530 0.107 1.00 88.25 85 GLU A C 1
ATOM 652 O O . GLU A 1 85 ? 11.905 -0.160 1.009 1.00 88.25 85 GLU A O 1
ATOM 657 N N . GLN A 1 86 ? 11.718 1.588 -0.391 1.00 89.06 86 GLN A N 1
ATOM 658 C CA . GLN A 1 86 ? 10.405 2.021 0.089 1.00 89.06 86 GLN A CA 1
ATOM 659 C C . GLN A 1 86 ? 9.376 0.888 -0.051 1.00 89.06 86 GLN A C 1
ATOM 661 O O . GLN A 1 86 ? 8.707 0.539 0.916 1.00 89.06 86 GLN A O 1
ATOM 666 N N . ALA A 1 87 ? 9.282 0.263 -1.232 1.00 92.19 87 ALA A N 1
ATOM 667 C CA . ALA A 1 87 ? 8.366 -0.854 -1.464 1.00 92.19 87 ALA A CA 1
ATOM 668 C C . ALA A 1 87 ? 8.650 -2.046 -0.536 1.00 92.19 87 ALA A C 1
ATOM 670 O O . ALA A 1 87 ? 7.719 -2.626 0.017 1.00 92.19 87 ALA A O 1
ATOM 671 N N . ARG A 1 88 ? 9.927 -2.392 -0.332 1.00 91.19 88 ARG A N 1
ATOM 672 C CA . ARG A 1 88 ? 10.338 -3.462 0.584 1.00 91.19 88 ARG A CA 1
ATOM 673 C C . ARG A 1 88 ? 9.906 -3.174 2.017 1.00 91.19 88 ARG A C 1
ATOM 675 O O . ARG A 1 88 ? 9.266 -4.016 2.638 1.00 91.19 88 ARG A O 1
ATOM 682 N N . ASN A 1 89 ? 10.264 -2.001 2.524 1.00 89.00 89 ASN A N 1
ATOM 683 C CA . ASN A 1 89 ? 10.043 -1.614 3.910 1.00 89.00 89 ASN A CA 1
ATOM 684 C C . ASN A 1 89 ? 8.541 -1.533 4.257 1.00 89.00 89 ASN A C 1
ATOM 686 O O . ASN A 1 89 ? 8.152 -1.724 5.401 1.00 89.00 89 ASN A O 1
ATOM 690 N N . ILE A 1 90 ? 7.666 -1.312 3.267 1.00 92.31 90 ILE A N 1
ATOM 691 C CA . ILE A 1 90 ? 6.210 -1.350 3.473 1.00 92.31 90 ILE A CA 1
ATOM 692 C C . ILE A 1 90 ? 5.705 -2.760 3.830 1.00 92.31 90 ILE A C 1
ATOM 694 O O . ILE A 1 90 ? 4.755 -2.865 4.605 1.00 92.31 90 ILE A O 1
ATOM 698 N N . VAL A 1 91 ? 6.298 -3.831 3.286 1.00 93.12 91 VAL A N 1
ATOM 699 C CA . VAL A 1 91 ? 5.754 -5.207 3.384 1.00 93.12 91 VAL A CA 1
ATOM 700 C C . VAL A 1 91 ? 6.640 -6.204 4.132 1.00 93.12 91 VAL A C 1
ATOM 702 O O . VAL A 1 91 ? 6.186 -7.309 4.422 1.00 93.12 91 VAL A O 1
ATOM 705 N N . GLN A 1 92 ? 7.888 -5.859 4.449 1.00 87.81 92 GLN A N 1
ATOM 706 C CA . GLN A 1 92 ? 8.823 -6.751 5.144 1.00 87.81 92 GLN A CA 1
ATOM 707 C C . GLN A 1 92 ? 9.115 -6.288 6.574 1.00 87.81 92 GLN A C 1
ATOM 709 O O . GLN A 1 92 ? 9.172 -5.095 6.845 1.00 87.81 92 GLN A O 1
ATOM 714 N N . GLU A 1 93 ? 9.323 -7.251 7.476 1.00 77.19 93 GLU A N 1
ATOM 715 C CA . GLU A 1 93 ? 9.892 -7.023 8.812 1.00 77.19 93 GLU A CA 1
ATOM 716 C C . GLU A 1 93 ? 11.406 -6.763 8.713 1.00 77.19 93 GLU A C 1
ATOM 718 O O . GLU A 1 93 ? 12.080 -7.293 7.821 1.00 77.19 93 GLU A O 1
ATOM 723 N N . ASP A 1 94 ? 11.954 -5.973 9.642 1.00 65.31 94 ASP A N 1
ATOM 724 C CA . ASP A 1 94 ? 13.393 -5.688 9.712 1.00 65.31 94 ASP A CA 1
ATOM 725 C C . ASP A 1 94 ? 14.218 -6.989 9.823 1.00 65.31 94 ASP A C 1
ATOM 727 O O . ASP A 1 94 ? 14.086 -7.757 10.778 1.00 65.31 94 ASP A O 1
ATOM 731 N N . GLY A 1 95 ? 15.111 -7.228 8.851 1.00 51.53 95 GLY A N 1
ATOM 732 C CA . GLY A 1 95 ? 15.989 -8.410 8.816 1.00 51.53 95 GLY A CA 1
ATOM 733 C C . GLY A 1 95 ? 16.644 -8.713 7.462 1.00 51.53 95 GLY A C 1
ATOM 734 O O . GLY A 1 95 ? 17.644 -9.432 7.411 1.00 51.53 95 GLY A O 1
ATOM 735 N N . ALA A 1 96 ? 16.136 -8.147 6.363 1.00 47.81 96 ALA A N 1
ATOM 736 C CA . ALA A 1 96 ? 16.745 -8.279 5.041 1.00 47.81 96 ALA A CA 1
ATOM 737 C C . ALA A 1 96 ? 17.769 -7.148 4.794 1.00 47.81 96 ALA A C 1
ATOM 739 O O . ALA A 1 96 ? 17.414 -5.975 4.919 1.00 47.81 96 ALA A O 1
ATOM 740 N N . PRO A 1 97 ? 19.033 -7.445 4.434 1.00 48.16 97 PRO A N 1
ATOM 741 C CA . PRO A 1 97 ? 20.039 -6.408 4.211 1.00 48.16 97 PRO A CA 1
ATOM 742 C C . PRO A 1 97 ? 19.596 -5.414 3.123 1.00 48.16 97 PRO A C 1
ATOM 744 O O . PRO A 1 97 ? 19.129 -5.808 2.057 1.00 48.16 97 PRO A O 1
ATOM 747 N N . ALA A 1 98 ? 19.742 -4.112 3.390 1.00 51.81 98 ALA A N 1
ATOM 748 C CA . ALA A 1 98 ? 19.592 -3.032 2.411 1.00 51.81 98 ALA A CA 1
ATOM 749 C C . ALA A 1 98 ? 20.710 -3.080 1.361 1.00 51.81 98 ALA A C 1
ATOM 751 O O . ALA A 1 98 ? 21.888 -2.992 1.729 1.00 51.81 98 ALA A O 1
ATOM 752 N N . PRO A 1 99 ? 20.396 -3.222 0.064 1.00 50.75 99 PRO A N 1
ATOM 753 C CA . PRO A 1 99 ? 21.399 -3.054 -0.974 1.00 50.75 99 PRO A CA 1
ATOM 754 C C . PRO A 1 99 ? 21.632 -1.569 -1.216 1.00 50.75 99 PRO A C 1
ATOM 756 O O . PRO A 1 99 ? 20.705 -0.788 -1.378 1.00 50.75 99 PRO A O 1
ATOM 759 N N . LYS A 1 100 ? 22.902 -1.178 -1.253 1.00 49.28 100 LYS A N 1
ATOM 760 C CA . LYS A 1 100 ? 23.317 0.218 -1.396 1.00 49.28 100 LYS A CA 1
ATOM 761 C C . LYS A 1 100 ? 22.933 0.758 -2.778 1.00 49.28 100 LYS A C 1
ATOM 763 O O . LYS A 1 100 ? 23.458 0.267 -3.776 1.00 49.28 100 LYS A O 1
ATOM 768 N N . THR A 1 101 ? 22.117 1.809 -2.853 1.00 51.88 101 THR A N 1
ATOM 769 C CA . THR A 1 101 ? 21.890 2.560 -4.103 1.00 51.88 101 THR A CA 1
ATOM 770 C C . THR A 1 101 ? 22.648 3.890 -4.147 1.00 51.88 101 THR A C 1
ATOM 772 O O . THR A 1 101 ? 22.787 4.585 -3.143 1.00 51.88 101 THR A O 1
ATOM 775 N N . GLY A 1 102 ? 23.189 4.197 -5.333 1.00 47.41 102 GLY A N 1
ATOM 776 C CA . GLY A 1 102 ? 24.079 5.324 -5.624 1.00 47.41 102 GLY A CA 1
ATOM 777 C C . GLY A 1 102 ? 23.404 6.672 -5.925 1.00 47.41 102 GLY A C 1
ATOM 778 O O . GLY A 1 102 ? 22.202 6.769 -6.157 1.00 47.41 102 GLY A O 1
ATOM 779 N N . ASN A 1 103 ? 24.251 7.707 -5.929 1.00 45.09 103 ASN A N 1
ATOM 780 C CA . ASN A 1 103 ? 23.954 9.146 -5.930 1.00 45.09 103 ASN A CA 1
ATOM 781 C C . ASN A 1 103 ? 23.279 9.689 -7.205 1.00 45.09 103 ASN A C 1
ATOM 783 O O . ASN A 1 103 ? 23.905 9.695 -8.260 1.00 45.09 103 ASN A O 1
ATOM 787 N N . THR A 1 104 ? 22.096 10.302 -7.072 1.00 46.31 104 THR A N 1
ATOM 788 C CA . THR A 1 104 ? 21.583 11.397 -7.937 1.00 46.31 104 THR A CA 1
ATOM 789 C C . THR A 1 104 ? 20.568 12.253 -7.156 1.00 46.31 104 THR A C 1
ATOM 791 O O . THR A 1 104 ? 20.183 11.877 -6.060 1.00 46.31 104 THR A O 1
ATOM 794 N N . GLU A 1 105 ? 20.125 13.411 -7.664 1.00 44.91 105 GLU A N 1
ATOM 795 C CA . GLU A 1 105 ? 19.207 14.344 -6.966 1.00 44.91 105 GLU A CA 1
ATOM 796 C C . GLU A 1 105 ? 17.825 13.755 -6.593 1.00 44.91 105 GLU A C 1
ATOM 798 O O . GLU A 1 105 ? 17.212 14.218 -5.631 1.00 44.91 105 GLU A O 1
ATOM 803 N N . LEU A 1 106 ? 17.393 12.671 -7.256 1.00 46.91 106 LEU A N 1
ATOM 804 C CA . LEU A 1 106 ? 16.264 11.810 -6.847 1.00 46.91 106 LEU A CA 1
ATOM 805 C C . LEU A 1 106 ? 16.475 11.156 -5.466 1.00 46.91 106 LEU A C 1
ATOM 807 O O . LEU A 1 106 ? 15.511 10.797 -4.793 1.00 46.91 106 LEU A O 1
ATOM 811 N N . ALA A 1 107 ? 17.726 11.057 -5.004 1.00 51.34 107 ALA A N 1
ATOM 812 C CA . ALA A 1 107 ? 18.089 10.462 -3.724 1.00 51.34 107 ALA A CA 1
ATOM 813 C C . ALA A 1 107 ? 17.521 11.228 -2.525 1.00 51.34 107 ALA A C 1
ATOM 815 O O . ALA A 1 107 ? 17.223 10.602 -1.520 1.00 51.34 107 ALA A O 1
ATOM 816 N N . LYS A 1 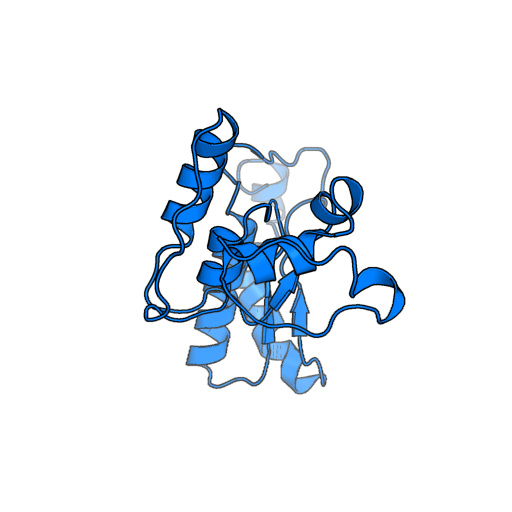108 ? 17.309 12.551 -2.609 1.00 48.50 108 LYS A N 1
ATOM 817 C CA . LYS A 1 108 ? 16.742 13.309 -1.475 1.00 48.50 108 LYS A CA 1
ATOM 818 C C . LYS A 1 108 ? 15.262 13.003 -1.248 1.00 48.50 108 LYS A C 1
ATOM 820 O O . LYS A 1 108 ? 14.806 12.968 -0.109 1.00 48.50 108 LYS A O 1
ATOM 825 N N . GLU A 1 109 ? 14.508 12.792 -2.327 1.00 50.06 109 GLU A N 1
ATOM 826 C CA . GLU A 1 109 ? 13.093 12.420 -2.249 1.00 50.06 109 GLU A CA 1
ATOM 827 C C . GLU A 1 109 ? 12.913 10.952 -1.861 1.00 50.06 109 GLU A C 1
ATOM 829 O O . GLU A 1 109 ? 12.036 10.643 -1.055 1.00 50.06 109 GLU A O 1
ATOM 834 N N . ALA A 1 110 ? 13.781 10.085 -2.388 1.00 53.75 110 ALA A N 1
ATOM 835 C CA . ALA A 1 110 ? 13.881 8.681 -2.017 1.00 53.75 110 ALA A CA 1
ATOM 836 C C . ALA A 1 110 ? 14.240 8.505 -0.533 1.00 53.75 110 ALA A C 1
ATOM 838 O O . ALA A 1 110 ? 13.567 7.768 0.177 1.00 53.75 110 ALA A O 1
ATOM 839 N N . GLU A 1 111 ? 15.245 9.227 -0.030 1.00 55.28 111 GLU A N 1
ATOM 840 C CA . GLU A 1 111 ? 15.718 9.114 1.355 1.00 55.28 111 GLU A CA 1
ATOM 841 C C . GLU A 1 111 ? 14.638 9.513 2.374 1.00 55.28 111 GLU A C 1
ATOM 843 O O . GLU A 1 111 ? 14.523 8.893 3.431 1.00 55.28 111 GLU A O 1
ATOM 848 N N . ALA A 1 112 ? 13.810 10.515 2.056 1.00 57.28 112 ALA A N 1
ATOM 849 C CA . ALA A 1 112 ? 12.688 10.906 2.908 1.00 57.28 112 ALA A CA 1
ATOM 850 C C . ALA A 1 112 ? 11.591 9.828 2.958 1.00 57.28 112 ALA A C 1
ATOM 852 O O . ALA A 1 112 ? 11.096 9.524 4.040 1.00 57.28 112 ALA A O 1
ATOM 853 N N . ALA A 1 113 ? 11.251 9.226 1.814 1.00 58.62 113 ALA A N 1
ATOM 854 C CA . ALA A 1 113 ? 10.263 8.151 1.743 1.00 58.62 113 ALA A CA 1
ATOM 855 C C . ALA A 1 113 ? 10.763 6.867 2.433 1.00 58.62 113 ALA A C 1
ATOM 857 O O . ALA A 1 113 ? 10.026 6.229 3.181 1.00 58.62 113 ALA A O 1
ATOM 858 N N . VAL A 1 114 ? 12.042 6.519 2.253 1.00 59.00 114 VAL A N 1
ATOM 859 C CA . VAL A 1 114 ? 12.662 5.349 2.894 1.00 59.00 114 VAL A CA 1
ATOM 860 C C . VAL A 1 114 ? 12.653 5.494 4.418 1.00 59.00 114 VAL A C 1
ATOM 862 O O . VAL A 1 114 ? 12.143 4.597 5.085 1.00 59.00 114 VAL A O 1
ATOM 865 N N . LYS A 1 115 ? 13.071 6.643 4.973 1.00 61.12 115 LYS A N 1
ATOM 866 C CA . LYS A 1 115 ? 13.077 6.898 6.431 1.00 61.12 115 LYS A CA 1
ATOM 867 C C . LYS A 1 115 ? 11.713 6.758 7.103 1.00 61.12 115 LYS A C 1
ATOM 869 O O . LYS A 1 115 ? 11.639 6.402 8.272 1.00 61.12 115 LYS A O 1
ATOM 874 N N . VAL A 1 116 ? 10.624 7.065 6.402 1.00 58.97 116 VAL A N 1
ATOM 875 C CA . VAL A 1 116 ? 9.269 6.952 6.969 1.00 58.97 116 VAL A CA 1
ATOM 876 C C . VAL A 1 116 ? 8.769 5.510 6.956 1.00 58.97 116 VAL A C 1
ATOM 878 O O . VAL A 1 116 ? 7.949 5.139 7.793 1.00 58.97 116 VAL A O 1
ATOM 881 N N . THR A 1 117 ? 9.275 4.701 6.028 1.00 56.97 117 THR A N 1
ATOM 882 C CA . THR A 1 117 ? 8.991 3.266 5.968 1.00 56.97 117 THR A CA 1
ATOM 883 C C . THR A 1 117 ? 9.883 2.421 6.881 1.00 56.97 117 THR A C 1
ATOM 885 O O . THR A 1 117 ? 9.619 1.236 7.038 1.00 56.97 117 THR A O 1
ATOM 888 N N . GLU A 1 118 ? 10.916 3.003 7.495 1.00 58.66 118 GLU A N 1
ATOM 889 C CA . GLU A 1 118 ? 11.768 2.311 8.467 1.00 58.66 118 GLU A CA 1
ATOM 890 C C . GLU A 1 118 ? 10.974 1.996 9.745 1.00 58.66 118 GLU A C 1
ATOM 892 O O . GLU A 1 118 ? 10.610 2.879 10.524 1.00 58.66 118 GLU A O 1
ATOM 897 N N . GLY A 1 119 ? 10.697 0.713 9.968 1.00 59.69 119 GLY A N 1
ATOM 898 C CA . GLY A 1 119 ? 9.973 0.224 11.130 1.00 59.69 119 GLY A CA 1
ATOM 899 C C . GLY A 1 119 ? 10.027 -1.298 11.215 1.00 59.69 119 GLY A C 1
ATOM 900 O O . GLY A 1 119 ? 10.104 -1.986 10.204 1.00 59.69 119 GLY A O 1
ATOM 901 N N . LYS A 1 120 ? 9.953 -1.831 12.440 1.00 66.19 120 LYS A N 1
ATOM 902 C CA . LYS A 1 120 ? 10.084 -3.277 12.684 1.00 66.19 120 LYS A CA 1
ATOM 903 C C . LYS A 1 120 ? 8.933 -4.107 12.119 1.00 66.19 120 LYS A C 1
ATOM 905 O O . LYS A 1 120 ? 9.119 -5.300 11.902 1.00 66.19 120 LYS A O 1
ATOM 910 N N . GLU A 1 121 ? 7.760 -3.503 11.929 1.00 82.19 121 GLU A N 1
ATOM 911 C CA . GLU A 1 121 ? 6.548 -4.196 11.491 1.00 82.19 121 GLU A CA 1
ATOM 912 C C . GLU A 1 121 ? 6.105 -3.736 10.095 1.00 82.19 121 GLU A C 1
ATOM 914 O O . GLU A 1 121 ? 6.138 -2.535 9.818 1.00 82.19 121 GLU A O 1
ATOM 919 N N . PRO A 1 122 ? 5.602 -4.646 9.237 1.00 90.62 122 PRO A N 1
ATOM 920 C CA . PRO A 1 122 ? 5.109 -4.285 7.919 1.00 90.62 122 PRO A CA 1
ATOM 921 C C . PRO A 1 122 ? 3.909 -3.351 8.037 1.00 90.62 122 PRO A C 1
ATOM 923 O O . PRO A 1 122 ? 2.993 -3.596 8.825 1.00 90.62 122 PRO A O 1
ATOM 926 N N . MET A 1 123 ? 3.866 -2.321 7.207 1.00 93.31 123 MET A N 1
ATOM 927 C CA . MET A 1 123 ? 2.763 -1.363 7.152 1.00 93.31 123 MET A CA 1
ATOM 928 C C . MET A 1 123 ? 1.605 -1.841 6.274 1.00 93.31 123 MET A C 1
ATOM 930 O O . MET A 1 123 ? 0.467 -1.428 6.473 1.00 93.31 123 MET A O 1
ATOM 934 N N . ALA A 1 124 ? 1.871 -2.728 5.320 1.00 96.31 124 ALA A N 1
ATOM 935 C CA . ALA A 1 124 ? 0.867 -3.332 4.456 1.00 96.31 124 ALA A CA 1
ATOM 936 C C . ALA A 1 124 ? 1.239 -4.783 4.130 1.00 96.31 124 ALA A C 1
ATOM 938 O O . ALA A 1 124 ? 2.351 -5.231 4.405 1.00 96.31 124 ALA A O 1
ATOM 939 N N . ASP A 1 125 ? 0.303 -5.514 3.536 1.00 96.88 125 ASP A N 1
ATOM 940 C CA . ASP A 1 125 ? 0.528 -6.861 3.005 1.00 96.88 125 ASP A CA 1
ATOM 941 C C . ASP A 1 125 ? 0.791 -6.829 1.490 1.00 96.88 125 ASP A C 1
ATOM 943 O O . ASP A 1 125 ? 1.443 -7.719 0.949 1.00 96.88 125 ASP A O 1
ATOM 947 N N . VAL A 1 126 ? 0.317 -5.782 0.801 1.00 97.38 126 VAL A N 1
ATOM 948 C CA . VAL A 1 126 ? 0.481 -5.589 -0.647 1.00 97.38 126 VAL A CA 1
ATOM 949 C C . VAL A 1 126 ? 0.911 -4.154 -0.957 1.00 97.38 126 VAL A C 1
ATOM 951 O O . VAL A 1 126 ? 0.382 -3.198 -0.392 1.00 97.38 126 VAL A O 1
ATOM 954 N N . VAL A 1 127 ? 1.841 -3.997 -1.903 1.00 96.50 127 VAL A N 1
ATOM 955 C CA . VAL A 1 127 ? 2.225 -2.702 -2.487 1.00 96.50 127 VAL A CA 1
ATOM 956 C C . VAL A 1 127 ? 1.527 -2.517 -3.829 1.00 96.50 127 VAL A C 1
ATOM 958 O O . VAL A 1 127 ? 1.649 -3.353 -4.724 1.00 96.50 127 VAL A O 1
ATOM 961 N N . LEU A 1 128 ? 0.825 -1.397 -3.978 1.00 96.94 128 LEU A N 1
ATOM 962 C CA . LEU A 1 128 ? 0.092 -1.026 -5.181 1.00 96.94 128 LEU A CA 1
ATOM 963 C C . LEU A 1 128 ? 0.767 0.171 -5.852 1.00 96.94 128 LEU A C 1
ATOM 965 O O . LEU A 1 128 ? 1.008 1.214 -5.239 1.00 96.94 128 LEU A O 1
ATOM 969 N N . VAL A 1 129 ? 1.075 0.026 -7.140 1.00 95.25 129 VAL A N 1
ATOM 970 C CA . VAL A 1 129 ? 1.867 0.998 -7.904 1.00 95.25 129 VAL A CA 1
ATOM 971 C C . VAL A 1 129 ? 1.132 1.386 -9.179 1.00 95.25 129 VAL A C 1
ATOM 973 O O . VAL A 1 129 ? 0.625 0.535 -9.901 1.00 95.25 129 VAL A O 1
ATOM 976 N N . ALA A 1 130 ? 1.084 2.691 -9.459 1.00 93.50 130 ALA A N 1
ATOM 977 C CA . ALA A 1 130 ? 0.373 3.244 -10.612 1.00 93.50 130 ALA A CA 1
ATOM 978 C C . ALA A 1 130 ? 1.300 4.062 -11.524 1.00 93.50 130 ALA A C 1
ATOM 980 O O . ALA A 1 130 ? 1.880 3.542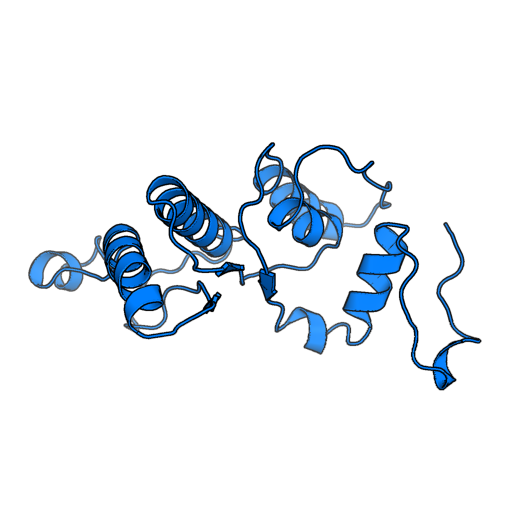 -12.473 1.00 93.50 130 ALA A O 1
ATOM 981 N N . ARG A 1 131 ? 1.488 5.355 -11.224 1.00 94.31 131 ARG A N 1
ATOM 982 C CA . ARG A 1 131 ? 2.244 6.296 -12.078 1.00 94.31 131 ARG A CA 1
ATOM 983 C C . ARG A 1 131 ? 3.688 5.865 -12.344 1.00 94.31 131 ARG A C 1
ATOM 985 O O . ARG A 1 131 ? 4.239 6.255 -13.366 1.00 94.31 131 ARG A O 1
ATOM 992 N N . GLN A 1 132 ? 4.298 5.085 -11.454 1.00 94.00 132 GLN A N 1
ATOM 993 C CA . GLN A 1 132 ? 5.651 4.589 -11.681 1.00 94.00 132 GLN A CA 1
ATOM 994 C C . GLN A 1 132 ? 5.706 3.583 -12.836 1.00 94.00 132 GLN A C 1
ATOM 996 O O . GLN A 1 132 ? 6.589 3.714 -13.672 1.00 94.00 132 GLN A O 1
ATOM 1001 N N . PHE A 1 133 ? 4.720 2.691 -12.986 1.00 94.81 133 PHE A N 1
ATOM 1002 C CA . PHE A 1 133 ? 4.652 1.782 -14.140 1.00 94.81 133 PHE A CA 1
ATOM 1003 C C . PHE A 1 133 ? 4.478 2.504 -15.478 1.00 94.81 133 PHE A C 1
ATOM 1005 O O . PHE A 1 133 ? 4.910 2.000 -16.508 1.00 94.81 133 PHE A O 1
ATOM 1012 N N . MET A 1 134 ? 3.880 3.700 -15.479 1.00 95.38 134 MET A N 1
ATOM 1013 C CA . MET A 1 134 ? 3.776 4.525 -16.690 1.00 95.38 134 MET A CA 1
ATOM 1014 C C . MET A 1 134 ? 5.105 5.186 -17.078 1.00 95.38 134 MET A C 1
ATOM 1016 O O . MET A 1 134 ? 5.283 5.551 -18.236 1.00 95.38 134 MET A O 1
ATOM 1020 N N . ARG A 1 135 ? 6.018 5.378 -16.119 1.00 94.69 135 ARG A N 1
ATOM 1021 C CA . ARG A 1 135 ? 7.352 5.952 -16.359 1.00 94.69 135 ARG A CA 1
ATOM 1022 C C . ARG A 1 135 ? 8.393 4.877 -16.632 1.00 94.69 135 ARG A C 1
ATOM 1024 O O . ARG A 1 135 ? 9.305 5.101 -17.417 1.00 94.69 135 ARG A O 1
ATOM 1031 N N . GLU A 1 136 ? 8.244 3.743 -15.965 1.00 94.56 136 GLU A N 1
ATOM 1032 C CA . GLU A 1 136 ? 9.197 2.649 -15.937 1.00 94.56 136 GLU A CA 1
ATOM 1033 C C . GLU A 1 136 ? 8.429 1.313 -15.952 1.00 94.56 136 GLU A C 1
ATOM 1035 O O . GLU A 1 136 ? 8.073 0.778 -14.897 1.00 94.56 136 GLU A O 1
ATOM 1040 N N . PRO A 1 137 ? 8.097 0.769 -17.133 1.00 93.50 137 PRO A N 1
ATOM 1041 C CA . PRO A 1 137 ? 7.342 -0.482 -17.239 1.00 93.50 137 PRO A CA 1
ATOM 1042 C C . PRO A 1 137 ? 8.102 -1.699 -16.682 1.00 93.50 137 PRO A C 1
ATOM 1044 O O . PRO A 1 137 ? 7.489 -2.682 -16.272 1.00 93.50 137 PRO A O 1
ATOM 1047 N N . GLU A 1 138 ? 9.432 -1.640 -16.628 1.00 92.56 138 GLU A N 1
ATOM 1048 C CA . GLU A 1 138 ? 10.315 -2.656 -16.059 1.00 92.56 138 GLU A CA 1
ATOM 1049 C C . GLU A 1 138 ? 10.486 -2.555 -14.534 1.00 92.56 138 GLU A C 1
ATOM 1051 O O . GLU A 1 138 ? 11.263 -3.322 -13.963 1.00 92.56 138 GLU A O 1
ATOM 1056 N N . TRP A 1 139 ? 9.759 -1.652 -13.864 1.00 94.38 139 TRP A N 1
ATOM 1057 C CA . TRP A 1 139 ? 9.962 -1.311 -12.451 1.00 94.38 139 TRP A CA 1
ATOM 1058 C C . TRP A 1 139 ? 10.062 -2.526 -11.524 1.00 94.38 139 TRP A C 1
ATOM 1060 O O . TRP A 1 139 ? 10.950 -2.576 -10.683 1.00 94.38 139 TRP A O 1
ATOM 1070 N N . VAL A 1 140 ? 9.223 -3.554 -11.702 1.00 94.50 140 VAL A N 1
ATOM 1071 C CA . VAL A 1 140 ? 9.285 -4.774 -10.870 1.00 94.50 140 VAL A CA 1
ATOM 1072 C C . VAL A 1 140 ? 10.632 -5.492 -11.011 1.00 94.50 140 VAL A C 1
ATOM 1074 O O . VAL A 1 140 ? 11.203 -5.955 -10.025 1.00 94.50 140 VAL A O 1
ATOM 1077 N N . LEU A 1 141 ? 11.165 -5.561 -12.233 1.00 94.06 141 LEU A N 1
ATOM 1078 C CA . LEU A 1 141 ? 12.465 -6.168 -12.513 1.00 94.06 141 LEU A CA 1
ATOM 1079 C C . LEU A 1 141 ? 13.596 -5.313 -11.934 1.00 94.06 141 LEU A C 1
ATOM 1081 O O . LEU A 1 141 ? 14.567 -5.870 -11.419 1.00 94.06 141 LEU A O 1
ATOM 1085 N N . ARG A 1 142 ? 13.465 -3.976 -11.972 1.00 92.00 142 ARG A N 1
ATOM 1086 C CA . ARG A 1 142 ? 14.423 -3.068 -11.326 1.00 92.00 142 ARG A CA 1
ATOM 1087 C C . ARG A 1 142 ? 14.403 -3.250 -9.817 1.00 92.00 142 ARG A C 1
ATOM 1089 O O . ARG A 1 142 ? 15.472 -3.365 -9.232 1.00 92.00 142 ARG A O 1
ATOM 1096 N N . VAL A 1 143 ? 13.224 -3.299 -9.199 1.00 92.94 143 VAL A N 1
ATOM 1097 C CA . VAL A 1 143 ? 13.068 -3.512 -7.755 1.00 92.94 143 VAL A CA 1
ATOM 1098 C C . VAL A 1 143 ? 13.713 -4.829 -7.348 1.00 92.94 143 VAL 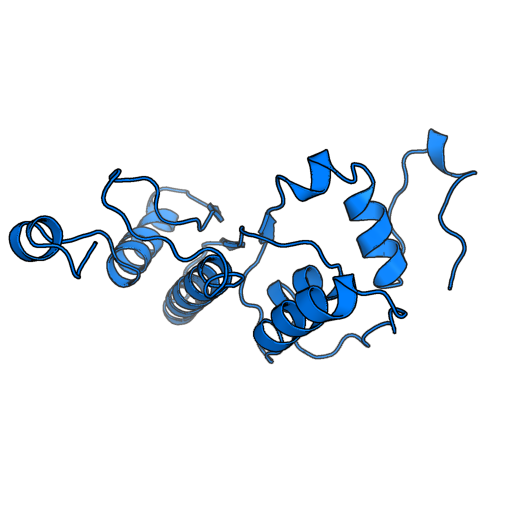A C 1
ATOM 1100 O O . VAL A 1 143 ? 14.541 -4.837 -6.445 1.00 92.94 143 VAL A O 1
ATOM 1103 N N . ALA A 1 144 ? 13.414 -5.925 -8.051 1.00 92.06 144 ALA A N 1
ATOM 1104 C CA . ALA A 1 144 ? 14.038 -7.218 -7.785 1.00 92.06 144 ALA A CA 1
ATOM 1105 C C . ALA A 1 144 ? 15.568 -7.149 -7.895 1.00 92.06 144 ALA A C 1
ATOM 1107 O O . ALA A 1 144 ? 16.273 -7.592 -6.993 1.00 92.06 144 ALA A O 1
ATOM 1108 N N . TRP A 1 145 ? 16.087 -6.533 -8.958 1.00 90.00 145 TRP A N 1
ATOM 1109 C CA . TRP A 1 145 ? 17.524 -6.369 -9.158 1.00 90.00 145 TRP A CA 1
ATOM 1110 C C . TRP A 1 145 ? 18.190 -5.505 -8.081 1.00 90.00 145 TRP A C 1
ATOM 1112 O O . TRP A 1 145 ? 19.213 -5.912 -7.535 1.00 90.00 145 TRP A O 1
ATOM 1122 N N . GLN A 1 146 ? 17.595 -4.360 -7.733 1.00 89.19 146 GLN A N 1
ATOM 1123 C CA . GLN A 1 146 ? 18.078 -3.487 -6.662 1.00 89.19 146 GLN A CA 1
ATOM 1124 C C . GLN A 1 146 ? 18.052 -4.200 -5.317 1.00 89.19 146 GLN A C 1
ATOM 1126 O O . GLN A 1 146 ? 18.990 -4.041 -4.554 1.00 89.19 146 GLN A O 1
ATOM 1131 N N . LEU A 1 147 ? 17.032 -5.020 -5.047 1.00 88.44 147 LEU A N 1
ATOM 1132 C CA . LEU A 1 147 ? 16.912 -5.805 -3.817 1.00 88.44 147 LEU A CA 1
ATOM 1133 C C . LEU A 1 147 ? 17.750 -7.099 -3.818 1.00 88.44 147 LEU A C 1
ATOM 1135 O O . LEU A 1 147 ? 17.747 -7.827 -2.828 1.00 88.44 147 LEU A O 1
ATOM 1139 N N . GLY A 1 148 ? 18.463 -7.404 -4.908 1.00 88.31 148 GLY A N 1
ATOM 1140 C CA . GLY A 1 148 ? 19.248 -8.634 -5.046 1.00 88.31 148 GLY A CA 1
ATOM 1141 C C . GLY A 1 148 ? 18.407 -9.917 -5.127 1.00 88.31 148 GLY A C 1
ATOM 1142 O O . GLY A 1 148 ? 18.919 -11.001 -4.852 1.00 88.31 148 GLY A O 1
ATOM 1143 N N . LEU A 1 149 ? 17.128 -9.809 -5.492 1.00 87.81 149 LEU A N 1
ATOM 1144 C CA . LEU A 1 149 ? 16.188 -10.921 -5.604 1.00 87.81 149 LEU A CA 1
ATOM 1145 C C . LEU A 1 149 ? 16.250 -11.548 -7.002 1.00 87.81 149 LEU A C 1
ATOM 1147 O O . LEU A 1 149 ? 16.194 -10.849 -8.017 1.00 87.81 149 LEU A O 1
ATOM 1151 N N . ASP A 1 150 ? 16.319 -12.879 -7.061 1.00 88.38 150 ASP A N 1
ATOM 1152 C CA . ASP A 1 150 ? 16.166 -13.616 -8.316 1.00 88.38 150 ASP A CA 1
ATOM 1153 C C . ASP A 1 150 ? 14.679 -13.870 -8.580 1.00 88.38 150 ASP A C 1
ATOM 1155 O O . ASP A 1 150 ? 13.988 -14.505 -7.782 1.00 88.38 150 ASP A O 1
ATOM 1159 N N . VAL A 1 151 ? 14.179 -13.345 -9.696 1.00 91.62 151 VAL A N 1
ATOM 1160 C CA . VAL A 1 151 ? 12.774 -13.449 -10.105 1.00 91.62 151 VAL A CA 1
ATOM 1161 C C . VAL A 1 151 ? 12.677 -14.061 -11.493 1.00 91.62 151 VAL A C 1
ATOM 1163 O O . VAL A 1 151 ? 13.621 -14.024 -12.283 1.00 91.62 151 VAL A O 1
ATOM 1166 N N . ALA A 1 152 ? 11.513 -14.609 -11.829 1.00 92.81 152 ALA A N 1
ATOM 1167 C CA . ALA A 1 152 ? 11.255 -15.057 -13.187 1.00 92.81 152 ALA A CA 1
ATOM 1168 C C . ALA A 1 152 ? 11.225 -13.855 -14.146 1.00 92.81 152 ALA A C 1
ATOM 1170 O O . ALA A 1 152 ? 10.500 -12.886 -13.934 1.00 92.81 152 ALA A O 1
ATOM 1171 N N . TRP A 1 153 ? 11.999 -13.941 -15.226 1.00 93.38 153 TRP A N 1
ATOM 1172 C CA . TRP A 1 153 ? 11.957 -12.979 -16.328 1.00 93.38 153 TRP A CA 1
ATOM 1173 C C . TRP A 1 153 ? 11.134 -13.555 -17.480 1.00 93.38 153 TRP A C 1
ATOM 1175 O O . TRP A 1 153 ? 11.182 -14.769 -17.696 1.00 93.38 153 TRP A O 1
ATOM 1185 N N . PRO A 1 154 ? 10.465 -12.713 -18.288 1.00 93.19 154 PRO A N 1
ATOM 1186 C CA . PRO A 1 154 ? 9.952 -13.143 -19.582 1.00 93.19 154 PRO A CA 1
ATOM 1187 C C . PRO A 1 154 ? 11.067 -13.802 -20.407 1.00 93.19 154 PRO A C 1
ATOM 1189 O O . PRO A 1 154 ? 12.170 -13.257 -20.508 1.00 93.19 154 PRO A O 1
ATOM 1192 N N . ASN A 1 155 ? 10.792 -14.962 -21.009 1.00 95.25 155 ASN A N 1
ATOM 1193 C CA . ASN A 1 155 ? 11.793 -15.760 -21.736 1.00 95.25 155 ASN A CA 1
ATOM 1194 C C . ASN A 1 155 ? 12.526 -14.955 -22.829 1.00 95.25 155 ASN A C 1
ATOM 1196 O O . ASN A 1 155 ? 13.707 -15.162 -23.098 1.00 95.25 155 ASN A O 1
ATOM 1200 N N . GLN A 1 156 ? 11.836 -13.991 -23.428 1.00 94.94 156 GLN A N 1
ATOM 1201 C CA . GLN A 1 156 ? 12.336 -13.095 -24.464 1.00 94.94 156 GLN A CA 1
ATOM 1202 C C . GLN A 1 156 ? 13.418 -12.134 -23.942 1.00 94.94 156 GLN A C 1
ATOM 1204 O O . GLN A 1 156 ? 14.274 -11.699 -24.710 1.00 94.94 156 GLN A O 1
ATOM 1209 N N . PHE A 1 157 ? 13.416 -11.823 -22.643 1.00 92.38 157 PHE A N 1
ATOM 1210 C CA . PHE A 1 157 ? 14.325 -10.858 -22.020 1.00 92.38 157 PHE A CA 1
ATOM 1211 C C . PHE A 1 157 ? 15.514 -11.503 -21.303 1.00 92.38 157 PHE A C 1
ATOM 1213 O O . PHE A 1 157 ? 16.344 -10.802 -20.727 1.00 92.38 157 PHE A O 1
ATOM 1220 N N . LEU A 1 158 ? 15.674 -12.829 -21.379 1.00 90.69 158 LEU A N 1
ATOM 1221 C CA . LEU A 1 158 ? 16.764 -13.538 -20.697 1.00 90.69 158 LEU A CA 1
ATOM 1222 C C . LEU A 1 158 ? 18.166 -13.032 -21.086 1.00 90.69 158 LEU A C 1
ATOM 1224 O O . LEU A 1 158 ? 19.079 -13.083 -20.266 1.00 90.69 158 LEU A O 1
ATOM 1228 N N . ARG A 1 159 ? 18.341 -12.515 -22.311 1.00 91.69 159 ARG A N 1
ATOM 1229 C CA . ARG A 1 159 ? 19.620 -11.965 -22.807 1.00 91.69 159 ARG A CA 1
ATOM 1230 C C . ARG A 1 159 ? 19.884 -10.513 -22.399 1.00 91.69 159 ARG A C 1
ATOM 1232 O O . ARG A 1 159 ? 21.003 -10.045 -22.571 1.00 91.69 159 ARG A O 1
ATOM 1239 N N . VAL A 1 160 ? 18.873 -9.813 -21.888 1.00 90.19 160 VAL A N 1
ATOM 1240 C CA . VAL A 1 160 ? 18.946 -8.397 -21.485 1.00 90.19 160 VAL A CA 1
ATOM 1241 C C . VAL A 1 160 ? 18.714 -8.216 -19.984 1.00 90.19 160 VAL A C 1
ATOM 1243 O O . VAL A 1 160 ? 18.410 -7.117 -19.533 1.00 90.19 160 VAL A O 1
ATOM 1246 N N . ARG A 1 161 ? 18.869 -9.291 -19.196 1.00 86.62 161 ARG A N 1
ATOM 1247 C CA . ARG A 1 161 ? 18.821 -9.218 -17.732 1.00 86.62 161 ARG A CA 1
ATOM 1248 C C . ARG A 1 161 ? 19.817 -8.178 -17.225 1.00 86.62 161 ARG A C 1
ATOM 1250 O O . ARG A 1 161 ? 20.950 -8.107 -17.710 1.00 86.62 161 ARG A O 1
ATOM 1257 N N . PHE A 1 162 ? 19.406 -7.413 -16.217 1.00 84.88 162 PHE A N 1
ATOM 1258 C CA . PHE A 1 162 ? 20.303 -6.491 -15.531 1.00 84.88 162 PHE A CA 1
ATOM 1259 C C . PHE A 1 162 ? 21.523 -7.247 -14.999 1.00 84.88 162 PHE A C 1
ATOM 1261 O O . PHE A 1 162 ? 21.408 -8.340 -14.437 1.00 84.88 162 PHE A O 1
ATOM 1268 N N . ARG A 1 163 ? 22.716 -6.688 -15.222 1.00 76.75 163 ARG A N 1
ATOM 1269 C CA . ARG A 1 163 ? 23.959 -7.290 -14.724 1.00 76.75 163 ARG A CA 1
ATOM 1270 C C . ARG A 1 163 ? 23.959 -7.216 -13.203 1.00 76.75 163 ARG A C 1
ATOM 1272 O O . ARG A 1 163 ? 23.594 -6.180 -12.663 1.00 76.75 163 ARG A O 1
ATOM 1279 N N . LYS A 1 164 ? 24.360 -8.291 -12.519 1.00 68.19 164 LYS A N 1
ATOM 1280 C CA . LYS A 1 164 ? 24.499 -8.282 -11.053 1.00 68.19 164 LYS A CA 1
ATOM 1281 C C . LYS A 1 164 ? 25.424 -7.130 -10.624 1.00 68.19 164 LYS A C 1
ATOM 1283 O O . LYS A 1 164 ? 26.438 -6.914 -11.291 1.00 68.19 164 LYS A O 1
ATOM 1288 N N . LEU A 1 165 ? 25.006 -6.398 -9.587 1.00 56.12 165 LEU A N 1
ATOM 1289 C CA . LEU A 1 165 ? 25.778 -5.331 -8.936 1.00 56.12 165 LEU A CA 1
ATOM 1290 C C . LEU A 1 165 ? 27.049 -5.880 -8.282 1.00 56.12 165 LEU A C 1
ATOM 1292 O O . LEU A 1 165 ? 27.009 -7.045 -7.820 1.00 56.12 165 LEU A O 1
#

Secondary structure (DSSP, 8-state):
-TTSHHHHHH----HHHHHHHHHHSGGGT--EE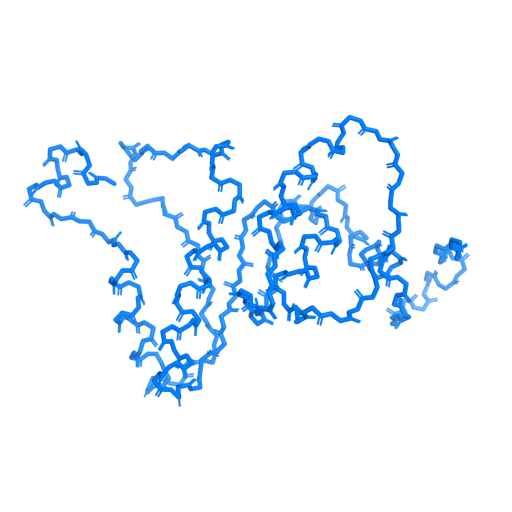EE----S-TT----TTTTTTHHHHHHHHHHHHHHHTT---EEEEESS---HHHHHHHHS-TTSPPPPPPP-TTHHHHHHHHHHH--SS-S-SEEE-SHHHHH-TTHHHHHHHHTT---PPPGGGGGGPPPP-

InterPro domains:
  IPR013785 Aldolase-type TIM barrel [G3DSA:3.20.20.70] (2-165)
  IPR044152 NADPH dehydrogenase YqjM-like [PTHR43303] (11-162)

Nearest PDB structures (foldseek):
  5jy7-assembly2_H  TM=4.045E-01  e=5.153E-01  Mycolicibacterium smegmatis MC2 155
  6pm9-assembly1_B  TM=3.748E-01  e=1.118E+00  Homo sapiens
  6hki-assembly1_A  TM=3.946E-01  e=3.683E+00  Homo sapiens
  7m13-assembly1_A  TM=3.812E-01  e=4.150E+00  Campylobacter jejuni subsp. jejuni NCTC 11168 = ATCC 700819

pLDDT: mean 84.36, std 16.33, range [44.91, 98.62]

Solvent-accessible surface area (backbone atoms only — not comparable to full-atom values): 9999 Å² total; per-residue (Å²): 89,66,91,37,72,66,18,66,75,72,50,68,94,48,69,68,56,50,40,59,50,57,72,52,36,45,85,73,74,42,60,68,47,78,30,75,81,84,90,85,51,89,89,53,84,77,62,72,80,88,33,52,54,48,33,38,52,51,20,25,54,40,42,51,55,37,55,75,69,71,50,73,58,43,28,24,22,32,59,87,62,81,47,49,64,34,56,46,28,31,52,36,54,73,82,73,83,81,59,89,81,82,93,53,83,67,48,64,62,48,51,57,52,31,63,72,32,65,48,70,59,48,30,25,73,39,84,50,76,60,75,48,50,78,75,35,78,58,46,70,61,50,30,31,55,60,64,71,48,92,70,93,68,63,81,89,45,66,90,69,58,80,75,86,131